Protein AF-A0A5C3NN38-F1 (afdb_monomer_lite)

Sequence (175 aa):
MFRWVDVERVPATNQYPVDIYRPKGAVPAGWFWLGHTADPSRGLIVKPSLPPKPTRNYAISTGHAATGFSDQPFPDQPQYAFFSSFFGAPFSSGVAPGSDFAALRPGLFLEGHYDLHTASSISSSVYITRPVSSLYPEDDCFDLKPVVRVSQTGTDSPPRPRWALRKNVVSFDSE

InterPro domains:
  IPR040971 Pleurotolysin B, C-terminal [PF18684] (3-173)

Organism: NCBI:txid1314778

Foldseek 3Di:
DKDKAAWDFAPPLVLALATWIDHPDDDPPQKAFFATASDNGTGMIDHFPDDDDPPDDGFKFAFAADPFFFLFTDGPDPPFAGAATDDHDRAHCVDPPRVRHITGDPPQWDFFDWDWDDDPDLQRIWTFTAHDDDPDLQRDFDRRRHIYRSDGGDPPHDPTHRITGRPVVDDDDDD

Radius of gyration: 15.39 Å; chains: 1; bounding box: 39×34×39 Å

pLDDT: mean 92.12, std 7.73, range [43.84, 98.62]

Secondary structure (DSSP, 8-state):
-EEEE-EEEPTT-TTSSS--EEESSPPPTT-EE---BS-SS-EEEE--SSPPBTTB--SEE-EEE-SSS--SEEESSTT-B-SS---SSPP-TTSTTGGGB-EE-TTSEEE-EEEEE--SSGGG-EEEEEPPP-SSTTS-EE---BEEESS-SSSSPPPPP-EEEEGGG--B---

Structure (mmCIF, N/CA/C/O backbone):
data_AF-A0A5C3NN38-F1
#
_entry.id   AF-A0A5C3NN38-F1
#
loop_
_atom_site.group_PDB
_atom_site.id
_atom_site.type_symbol
_atom_site.label_atom_id
_atom_site.label_alt_id
_atom_site.label_comp_id
_atom_site.label_asym_id
_atom_site.label_entity_id
_atom_site.label_seq_id
_atom_site.pdbx_PDB_ins_code
_atom_site.Cartn_x
_atom_site.Cartn_y
_atom_site.Cartn_z
_atom_site.occupancy
_atom_site.B_iso_or_equiv
_atom_site.auth_seq_id
_atom_site.auth_comp_id
_atom_site.auth_asym_id
_atom_site.auth_atom_id
_atom_site.pdbx_PDB_model_num
ATOM 1 N N . MET A 1 1 ? -12.927 -2.317 9.318 1.00 88.56 1 MET A N 1
ATOM 2 C CA . MET A 1 1 ? -13.270 -3.593 8.665 1.00 88.56 1 MET A CA 1
ATOM 3 C C . MET A 1 1 ? -12.262 -3.861 7.574 1.00 88.56 1 MET A C 1
ATOM 5 O O . MET A 1 1 ? -11.743 -2.908 6.992 1.00 88.56 1 MET A O 1
ATOM 9 N N . PHE A 1 2 ? -11.976 -5.132 7.337 1.00 87.94 2 PHE A N 1
ATOM 10 C CA . PHE A 1 2 ? -10.977 -5.597 6.387 1.00 87.94 2 PHE A CA 1
ATOM 11 C C . PHE A 1 2 ? -11.532 -6.765 5.592 1.00 87.94 2 PHE A C 1
ATOM 13 O O . PHE A 1 2 ? -12.306 -7.560 6.127 1.00 87.94 2 PHE A O 1
ATOM 20 N N . ARG A 1 3 ? -11.121 -6.852 4.328 1.00 93.31 3 ARG A N 1
ATOM 21 C CA . ARG A 1 3 ? -11.531 -7.913 3.413 1.00 93.31 3 ARG A CA 1
ATOM 22 C C . ARG A 1 3 ? -10.366 -8.298 2.512 1.00 93.31 3 ARG A C 1
ATOM 24 O O . ARG A 1 3 ? -9.706 -7.427 1.942 1.00 93.31 3 ARG A O 1
ATOM 31 N N . TRP A 1 4 ? -10.133 -9.601 2.398 1.00 95.06 4 TRP A N 1
ATOM 32 C CA . TRP A 1 4 ? -9.257 -10.156 1.373 1.00 95.06 4 TRP A CA 1
ATOM 33 C C . TRP A 1 4 ? -10.018 -10.234 0.057 1.00 95.06 4 TRP A C 1
ATOM 35 O O . TRP A 1 4 ? -11.172 -10.652 0.035 1.00 95.06 4 TRP A O 1
ATOM 45 N N . VAL A 1 5 ? -9.374 -9.818 -1.023 1.00 96.62 5 VAL A N 1
ATOM 46 C CA . VAL A 1 5 ? -9.948 -9.839 -2.369 1.00 96.62 5 VAL A CA 1
ATOM 47 C C . VAL A 1 5 ? -8.950 -10.424 -3.351 1.00 96.62 5 VAL A C 1
ATOM 49 O O . VAL A 1 5 ? -7.740 -10.367 -3.118 1.00 96.62 5 VAL A O 1
ATOM 52 N N . ASP A 1 6 ? -9.460 -10.949 -4.459 1.00 97.88 6 ASP A N 1
ATOM 53 C CA . ASP A 1 6 ? -8.627 -11.383 -5.574 1.00 97.88 6 ASP A CA 1
ATOM 54 C C . ASP A 1 6 ? -7.787 -10.223 -6.113 1.00 97.88 6 ASP A C 1
ATOM 56 O O . ASP A 1 6 ? -8.159 -9.046 -6.029 1.00 97.88 6 ASP A O 1
ATOM 60 N N . VAL A 1 7 ? -6.653 -10.571 -6.712 1.00 98.44 7 VAL A N 1
ATOM 61 C CA . VAL A 1 7 ? -5.734 -9.612 -7.318 1.00 98.44 7 VAL A CA 1
ATOM 62 C C . VAL A 1 7 ? -5.588 -9.829 -8.812 1.00 98.44 7 VAL A C 1
ATOM 64 O O . VAL A 1 7 ? -5.834 -10.907 -9.351 1.00 98.44 7 VAL A O 1
ATOM 67 N N . GLU A 1 8 ? -5.169 -8.773 -9.488 1.00 98.00 8 GLU A N 1
ATOM 68 C CA . GLU A 1 8 ? -4.723 -8.810 -10.870 1.00 98.00 8 GLU A CA 1
ATOM 69 C C . GLU A 1 8 ? -3.317 -8.227 -10.973 1.00 98.00 8 GLU A C 1
ATOM 71 O O . GLU A 1 8 ? -2.929 -7.334 -10.211 1.00 98.00 8 GLU A O 1
ATOM 76 N N . ARG A 1 9 ? -2.540 -8.747 -11.923 1.00 98.06 9 ARG A N 1
ATOM 77 C CA . ARG A 1 9 ? -1.211 -8.222 -12.224 1.00 98.06 9 ARG A CA 1
ATOM 78 C C . ARG A 1 9 ? -1.341 -6.826 -12.831 1.00 98.06 9 ARG A C 1
ATOM 80 O O . ARG A 1 9 ? -2.140 -6.607 -13.739 1.00 98.06 9 ARG A O 1
ATOM 87 N N . VAL A 1 10 ? -0.524 -5.894 -12.359 1.00 97.38 10 VAL A N 1
ATOM 88 C CA . VAL A 1 10 ? -0.434 -4.543 -12.913 1.00 97.38 10 VAL A CA 1
ATOM 89 C C . VAL A 1 10 ? 0.224 -4.617 -14.299 1.00 97.38 10 VAL A C 1
ATOM 91 O O . VAL A 1 10 ? 1.277 -5.242 -14.444 1.00 97.38 10 VAL A O 1
ATOM 94 N N . PRO A 1 11 ? -0.367 -4.015 -15.344 1.00 95.25 11 PRO A N 1
ATOM 95 C CA . PRO A 1 11 ? 0.231 -4.012 -16.675 1.00 95.25 11 PRO A CA 1
ATOM 96 C C . PRO A 1 11 ? 1.480 -3.121 -16.732 1.00 95.25 11 PRO A C 1
ATOM 98 O O . PRO A 1 11 ? 1.620 -2.177 -15.957 1.00 95.25 11 PRO A O 1
ATOM 101 N N . ALA A 1 12 ? 2.363 -3.384 -17.703 1.00 93.38 12 ALA A N 1
ATOM 102 C CA . ALA A 1 12 ? 3.576 -2.596 -17.961 1.00 93.38 12 ALA A CA 1
ATOM 103 C C . ALA A 1 12 ? 4.546 -2.492 -16.759 1.00 93.38 12 ALA A C 1
ATOM 105 O O . ALA A 1 12 ? 5.215 -1.475 -16.559 1.00 93.38 12 ALA A O 1
ATOM 106 N N . THR A 1 13 ? 4.637 -3.564 -15.965 1.00 95.19 13 THR A N 1
ATOM 107 C CA . THR A 1 13 ? 5.583 -3.700 -14.843 1.00 95.19 13 THR A CA 1
ATOM 108 C C . THR A 1 13 ? 6.555 -4.875 -15.025 1.00 95.19 13 THR A C 1
ATOM 110 O O . THR A 1 13 ? 7.164 -5.334 -14.064 1.00 95.19 13 THR A O 1
ATOM 113 N N . ASN A 1 14 ? 6.704 -5.395 -16.246 1.00 95.00 14 ASN A N 1
ATOM 114 C CA . ASN A 1 14 ? 7.534 -6.566 -16.568 1.00 95.00 14 ASN A CA 1
ATOM 115 C C . ASN A 1 14 ? 9.043 -6.326 -16.400 1.00 95.00 14 ASN A C 1
ATOM 117 O O . ASN A 1 14 ? 9.816 -7.275 -16.372 1.00 95.00 14 ASN A O 1
ATOM 121 N N . GLN A 1 15 ? 9.459 -5.066 -16.311 1.00 93.81 15 GLN A N 1
ATOM 122 C CA . GLN A 1 15 ? 10.837 -4.656 -16.067 1.00 93.81 15 GLN A CA 1
ATOM 123 C C . GLN A 1 15 ? 11.305 -4.916 -14.628 1.00 93.81 15 GLN A C 1
ATOM 125 O O . GLN A 1 15 ? 12.505 -4.880 -14.373 1.00 93.81 15 GLN A O 1
ATOM 130 N N . TYR A 1 16 ? 10.385 -5.126 -13.682 1.00 96.38 16 TYR A N 1
ATOM 131 C CA . TYR A 1 16 ? 10.717 -5.378 -12.280 1.00 96.38 16 TYR A CA 1
ATOM 132 C C . TYR A 1 16 ? 10.993 -6.875 -12.042 1.00 96.38 16 TYR A C 1
ATOM 134 O O . TYR A 1 16 ? 10.444 -7.720 -12.747 1.00 96.38 16 TYR A O 1
ATOM 142 N N . PRO A 1 17 ? 11.810 -7.236 -11.035 1.00 97.31 17 PRO A N 1
ATOM 143 C CA . PRO A 1 17 ? 12.220 -8.620 -10.781 1.00 97.31 17 PRO A CA 1
ATOM 144 C C . PRO A 1 17 ? 11.124 -9.468 -10.116 1.00 97.31 17 PRO A C 1
ATOM 146 O O . PRO A 1 17 ? 11.334 -10.649 -9.851 1.00 97.31 17 PRO A O 1
ATOM 149 N N . VAL A 1 18 ? 9.973 -8.864 -9.814 1.00 97.75 18 VAL A N 1
ATOM 150 C CA . VAL A 1 18 ? 8.800 -9.513 -9.228 1.00 97.75 18 VAL A CA 1
ATOM 151 C C . VAL A 1 18 ? 7.546 -9.022 -9.936 1.00 97.75 18 VAL A C 1
ATOM 153 O O . VAL A 1 18 ? 7.484 -7.877 -10.394 1.00 97.75 18 VAL A O 1
ATOM 156 N N . ASP A 1 19 ? 6.529 -9.874 -9.986 1.00 98.19 19 ASP A N 1
ATOM 157 C CA . ASP A 1 19 ? 5.209 -9.457 -10.436 1.00 98.19 19 ASP A CA 1
ATOM 158 C C . ASP A 1 19 ? 4.561 -8.540 -9.394 1.00 98.19 19 ASP A C 1
ATOM 160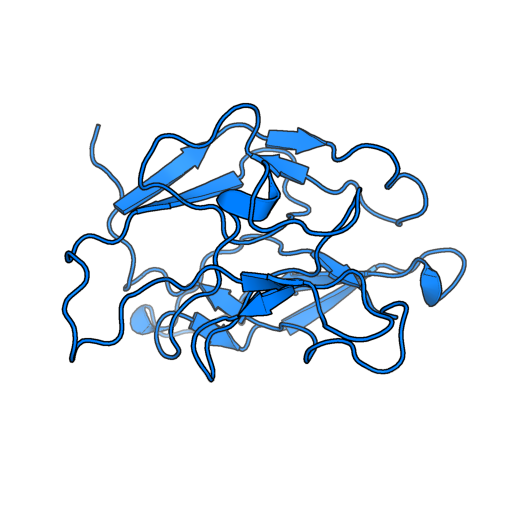 O O . ASP A 1 19 ? 4.663 -8.763 -8.187 1.00 98.19 19 ASP A O 1
ATOM 164 N N . ILE A 1 20 ? 3.897 -7.494 -9.881 1.00 98.38 20 ILE A N 1
ATOM 165 C CA . ILE A 1 20 ? 3.245 -6.480 -9.056 1.00 98.38 20 ILE A CA 1
ATOM 166 C C . ILE A 1 20 ? 1.743 -6.633 -9.229 1.00 98.38 20 ILE A C 1
ATOM 168 O O . ILE A 1 20 ? 1.251 -6.711 -10.355 1.00 98.38 20 ILE A O 1
ATOM 172 N N . TYR A 1 21 ? 1.023 -6.650 -8.117 1.00 98.56 21 TYR A N 1
ATOM 173 C CA . TYR A 1 21 ? -0.402 -6.922 -8.054 1.00 98.56 21 TYR A CA 1
ATOM 174 C C . TYR A 1 21 ? -1.164 -5.775 -7.393 1.00 98.56 21 TYR A C 1
ATOM 176 O O . TYR A 1 21 ? -0.629 -5.034 -6.560 1.00 98.56 21 TYR A O 1
ATOM 184 N N . ARG A 1 22 ? -2.439 -5.653 -7.758 1.00 97.75 22 ARG A N 1
ATOM 185 C CA . ARG A 1 22 ? -3.433 -4.772 -7.131 1.00 97.75 22 ARG A CA 1
ATOM 186 C C . ARG A 1 22 ? -4.768 -5.516 -6.990 1.00 97.75 22 ARG A C 1
ATOM 188 O O . ARG A 1 22 ? -4.953 -6.517 -7.686 1.00 97.75 22 ARG A O 1
ATOM 195 N N . PRO A 1 23 ? -5.704 -5.054 -6.141 1.00 97.50 23 PRO A N 1
ATOM 196 C CA . PRO A 1 23 ? -7.059 -5.603 -6.100 1.00 97.50 23 PRO A CA 1
ATOM 197 C C . PRO A 1 23 ? -7.700 -5.669 -7.488 1.00 97.50 23 PRO A C 1
ATOM 199 O O . PRO A 1 23 ? -7.598 -4.723 -8.270 1.00 97.50 23 PRO A O 1
ATOM 202 N N . LYS A 1 24 ? -8.350 -6.792 -7.789 1.00 96.56 24 LYS A N 1
ATOM 203 C CA . LYS A 1 24 ? -9.014 -7.024 -9.069 1.00 96.56 24 LYS A CA 1
ATOM 204 C C . LYS A 1 24 ? -10.384 -6.353 -9.103 1.00 96.56 24 LYS A C 1
ATOM 206 O O . LYS A 1 24 ? -11.202 -6.547 -8.207 1.00 96.56 24 LYS A O 1
ATOM 211 N N . GLY A 1 25 ? -10.666 -5.649 -10.197 1.00 93.12 25 GLY A N 1
ATOM 212 C CA . GLY A 1 25 ? -11.958 -4.999 -10.414 1.00 93.12 25 GLY A CA 1
ATOM 213 C C . GLY A 1 25 ? -12.157 -3.735 -9.573 1.00 93.12 25 GLY A C 1
ATOM 214 O O . GLY A 1 25 ? -11.205 -3.126 -9.092 1.00 93.12 25 GLY A O 1
ATOM 215 N N . ALA A 1 26 ? -13.413 -3.303 -9.448 1.00 92.75 26 ALA A N 1
ATOM 216 C CA . ALA A 1 26 ? -13.758 -2.083 -8.725 1.00 92.75 26 ALA A CA 1
ATOM 217 C C . ALA A 1 26 ? -13.720 -2.300 -7.206 1.00 92.75 26 ALA A C 1
ATOM 219 O O . ALA A 1 26 ? -14.326 -3.241 -6.687 1.00 92.75 26 ALA A O 1
ATOM 220 N N . VAL A 1 27 ? -13.060 -1.390 -6.489 1.00 95.25 27 VAL A N 1
ATOM 221 C CA . VAL A 1 27 ? -13.120 -1.350 -5.027 1.00 95.25 27 VAL A CA 1
ATOM 222 C C . VAL A 1 27 ? -14.522 -0.871 -4.616 1.00 95.25 27 VAL A C 1
ATOM 224 O O . VAL A 1 27 ? -14.996 0.137 -5.143 1.00 95.25 27 VAL A O 1
ATOM 227 N N . PRO A 1 28 ? -15.236 -1.576 -3.717 1.00 94.94 28 PRO A N 1
ATOM 228 C CA . PRO A 1 28 ? -16.584 -1.173 -3.329 1.00 94.94 28 PRO A CA 1
ATOM 229 C C . PRO A 1 28 ? -16.605 0.208 -2.664 1.00 94.94 28 PRO A C 1
ATOM 231 O O . PRO A 1 28 ? -15.689 0.569 -1.930 1.00 94.94 28 PRO A O 1
ATOM 234 N N . ALA A 1 29 ? -17.692 0.960 -2.844 1.00 92.81 29 ALA A N 1
ATOM 235 C CA . ALA A 1 29 ? -17.811 2.309 -2.292 1.00 92.81 29 ALA A CA 1
ATOM 236 C C . ALA A 1 29 ? -17.553 2.355 -0.769 1.00 92.81 29 ALA A C 1
ATOM 238 O O . ALA A 1 29 ? -18.129 1.590 0.014 1.00 92.81 29 ALA A O 1
ATOM 239 N N . GLY A 1 30 ? -16.681 3.277 -0.351 1.00 92.25 30 GLY A N 1
ATOM 240 C CA . GLY A 1 30 ? -16.255 3.441 1.043 1.00 92.25 30 GLY A CA 1
ATOM 241 C C . GLY A 1 30 ? -15.194 2.440 1.514 1.00 92.25 30 GLY A C 1
ATOM 242 O O . GLY A 1 30 ? -14.837 2.465 2.694 1.00 92.25 30 GLY A O 1
ATOM 243 N N . TRP A 1 31 ? -14.707 1.571 0.626 1.00 95.81 31 TRP A N 1
ATOM 244 C CA . TRP A 1 31 ? -13.514 0.758 0.833 1.00 95.81 31 TRP A CA 1
ATOM 245 C C . TRP A 1 31 ? -12.322 1.359 0.094 1.00 95.81 31 TRP A C 1
ATOM 247 O O . TRP A 1 31 ? -12.479 2.096 -0.871 1.00 95.81 31 TRP A O 1
ATOM 257 N N . PHE A 1 32 ? -11.126 1.020 0.558 1.00 96.38 32 PHE A N 1
ATOM 258 C CA . PHE A 1 32 ? -9.867 1.531 0.035 1.00 96.38 32 PHE A CA 1
ATOM 259 C C . PHE A 1 32 ? -8.819 0.428 0.015 1.00 96.38 32 PHE A C 1
ATOM 261 O O . PHE A 1 32 ? -8.901 -0.518 0.798 1.00 96.38 32 PHE A O 1
ATOM 268 N N . TRP A 1 33 ? -7.800 0.559 -0.823 1.00 96.44 33 TRP A N 1
ATOM 269 C CA . TRP A 1 33 ? -6.672 -0.371 -0.866 1.00 96.44 33 TRP A CA 1
ATOM 270 C C . TRP A 1 33 ? -5.372 0.335 -0.475 1.00 96.44 33 TRP A C 1
ATOM 272 O O . TRP A 1 33 ? -5.225 1.543 -0.651 1.00 96.44 33 TRP A O 1
ATOM 282 N N . LEU A 1 34 ? -4.445 -0.417 0.121 1.00 95.44 34 LEU A N 1
ATOM 283 C CA . LEU A 1 34 ? -3.316 0.159 0.869 1.00 95.44 34 LEU A CA 1
ATOM 284 C C . LEU A 1 34 ? -1.989 0.190 0.108 1.00 95.44 34 LEU A C 1
ATOM 286 O O . LEU A 1 34 ? -1.053 0.881 0.513 1.00 95.44 34 LEU A O 1
ATOM 290 N N . GLY A 1 35 ? -1.865 -0.610 -0.947 1.00 96.62 35 GLY A N 1
ATOM 291 C CA . GLY A 1 35 ? -0.574 -0.842 -1.578 1.00 96.62 35 GLY A CA 1
ATOM 292 C C . GLY A 1 35 ? -0.646 -1.783 -2.763 1.00 96.62 35 GLY A C 1
ATOM 293 O O . GLY A 1 35 ? -1.434 -2.727 -2.768 1.00 96.62 35 GLY A O 1
ATOM 294 N N . HIS A 1 36 ? 0.238 -1.559 -3.729 1.00 98.12 36 HIS A N 1
ATOM 295 C CA . HIS A 1 36 ? 0.669 -2.602 -4.646 1.00 98.12 36 HIS A CA 1
ATOM 296 C C . HIS A 1 36 ? 1.423 -3.674 -3.860 1.00 98.12 36 HIS A C 1
ATOM 298 O O . HIS A 1 36 ? 2.244 -3.353 -2.996 1.00 98.12 36 HIS A O 1
ATOM 304 N N . THR A 1 37 ? 1.160 -4.937 -4.175 1.00 98.44 37 THR A N 1
ATOM 305 C CA . THR A 1 37 ? 1.708 -6.092 -3.456 1.00 98.44 37 THR A CA 1
ATOM 306 C C . THR A 1 37 ? 2.433 -7.048 -4.398 1.00 98.44 37 THR A C 1
ATOM 308 O O . THR A 1 37 ? 2.141 -7.090 -5.590 1.00 98.44 37 THR A O 1
ATOM 311 N N . ALA A 1 38 ? 3.389 -7.805 -3.865 1.00 98.44 38 ALA A N 1
ATOM 312 C CA . ALA A 1 38 ? 3.987 -8.961 -4.532 1.00 98.44 38 ALA A CA 1
ATOM 313 C C . ALA A 1 38 ? 3.256 -10.280 -4.197 1.00 98.44 38 ALA A C 1
ATOM 315 O O . ALA A 1 38 ? 3.732 -11.353 -4.562 1.00 98.44 38 ALA A O 1
ATOM 316 N N . ASP A 1 39 ? 2.140 -10.236 -3.460 1.00 97.88 39 ASP A N 1
ATOM 317 C CA . ASP A 1 39 ? 1.309 -11.409 -3.185 1.00 97.88 39 ASP A CA 1
ATOM 318 C C . ASP A 1 39 ? 0.364 -11.696 -4.372 1.00 97.88 39 ASP A C 1
ATOM 320 O O . ASP A 1 39 ? -0.543 -10.901 -4.628 1.00 97.88 39 ASP A O 1
ATOM 324 N N . PRO A 1 40 ? 0.535 -12.822 -5.096 1.00 97.56 40 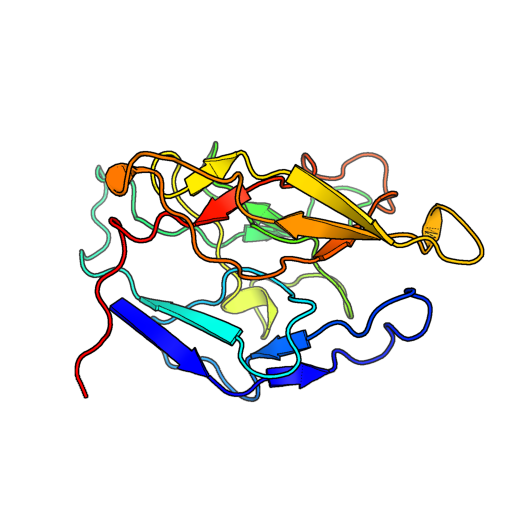PRO A N 1
ATOM 325 C CA . PRO A 1 40 ? -0.335 -13.180 -6.214 1.00 97.56 40 PRO A CA 1
ATOM 326 C C . PRO A 1 40 ? -1.686 -13.753 -5.764 1.00 97.56 40 PRO A C 1
ATOM 328 O O . PRO A 1 40 ? -2.559 -13.970 -6.600 1.00 97.56 40 PRO A O 1
ATOM 331 N N . SER A 1 41 ? -1.849 -14.072 -4.475 1.00 97.31 41 SER A N 1
ATOM 332 C CA . SER A 1 41 ? -3.021 -14.792 -3.975 1.00 97.31 41 SER A CA 1
ATOM 333 C C . SER A 1 41 ? -4.163 -13.868 -3.572 1.00 97.31 41 SER A C 1
ATOM 335 O O . SER A 1 41 ? -5.323 -14.214 -3.782 1.00 97.31 41 SER A O 1
ATOM 337 N N . ARG A 1 42 ? -3.858 -12.710 -2.975 1.00 95.81 42 ARG A N 1
ATOM 338 C CA . ARG A 1 42 ? -4.867 -11.798 -2.425 1.00 95.81 42 ARG A CA 1
ATOM 339 C C . ARG A 1 42 ? -4.320 -10.409 -2.141 1.00 95.81 42 ARG A C 1
ATOM 341 O O . ARG A 1 42 ? -3.151 -10.226 -1.818 1.00 95.81 42 ARG A O 1
ATOM 348 N N . GLY A 1 43 ? -5.222 -9.440 -2.183 1.00 94.50 43 GLY A N 1
ATOM 349 C CA . GLY A 1 43 ? -5.008 -8.059 -1.784 1.00 94.50 43 GLY A CA 1
ATOM 350 C C . GLY A 1 43 ? -5.886 -7.725 -0.587 1.00 94.50 43 GLY A C 1
ATOM 351 O O . GLY A 1 43 ? -6.919 -8.357 -0.362 1.00 94.50 43 GLY A O 1
ATOM 352 N N . LEU A 1 44 ? -5.473 -6.728 0.189 1.00 94.44 44 LEU A N 1
ATOM 353 C CA . LEU A 1 44 ? -6.231 -6.254 1.340 1.00 94.44 44 LEU A CA 1
ATOM 354 C C . LEU A 1 44 ? -6.935 -4.943 0.999 1.00 94.44 44 LEU A C 1
ATOM 356 O O . LEU A 1 44 ? -6.280 -3.968 0.620 1.00 94.44 44 LEU A O 1
ATOM 360 N N . ILE A 1 45 ? -8.251 -4.913 1.199 1.00 96.25 45 ILE A N 1
ATOM 361 C CA . ILE A 1 45 ? -9.029 -3.674 1.212 1.00 96.25 45 ILE A CA 1
ATOM 362 C C . ILE A 1 45 ? -9.572 -3.390 2.608 1.00 96.25 45 ILE A C 1
ATOM 364 O O . ILE A 1 45 ? -9.810 -4.295 3.416 1.00 96.25 45 ILE A O 1
ATOM 368 N N . VAL A 1 46 ? -9.764 -2.108 2.893 1.00 95.00 46 VAL A N 1
ATOM 369 C CA . VAL A 1 46 ? -10.077 -1.590 4.219 1.00 95.00 46 VAL A CA 1
ATOM 370 C C . VAL A 1 46 ? -11.252 -0.631 4.173 1.00 95.00 46 VAL A C 1
ATOM 372 O O . VAL A 1 46 ? -11.401 0.142 3.233 1.00 95.00 46 VAL A O 1
ATOM 375 N N . LYS A 1 47 ? -12.058 -0.637 5.231 1.00 95.19 47 LYS A N 1
ATOM 376 C CA . LYS A 1 47 ? -13.124 0.339 5.456 1.00 95.19 47 LYS A CA 1
ATOM 377 C C . LYS A 1 47 ? -13.038 0.877 6.883 1.00 95.19 47 LYS A C 1
ATOM 379 O O . LYS A 1 47 ? -13.118 0.080 7.832 1.00 95.19 47 LYS A O 1
ATOM 384 N N . PRO A 1 48 ? -12.880 2.198 7.080 1.00 93.00 48 PRO A N 1
ATOM 385 C CA . PRO A 1 48 ? -12.888 2.795 8.410 1.00 93.00 48 PRO A CA 1
ATOM 386 C C . PRO A 1 48 ? -14.227 2.549 9.103 1.00 93.00 48 PRO A C 1
ATOM 388 O O . PRO A 1 48 ? -15.289 2.748 8.519 1.00 93.00 48 PRO A O 1
ATOM 391 N N . SER A 1 49 ? -14.181 2.109 10.358 1.00 91.00 49 SER A N 1
ATOM 392 C CA . SER A 1 49 ? -15.381 1.819 11.156 1.00 91.00 49 SER A CA 1
ATOM 393 C C . SER A 1 49 ? -16.036 3.077 11.725 1.00 91.00 49 SER A C 1
ATOM 395 O O . SER A 1 49 ? -17.244 3.120 11.936 1.00 91.00 49 SER A O 1
ATOM 397 N N . LEU A 1 50 ? -15.240 4.110 11.990 1.00 89.12 50 LEU A N 1
ATOM 398 C CA . LEU A 1 50 ? -15.718 5.386 12.503 1.00 89.12 50 LEU A CA 1
ATOM 399 C C . LEU A 1 50 ? -15.975 6.338 11.336 1.00 89.12 50 LEU A C 1
ATOM 401 O O . LEU A 1 50 ? -15.133 6.383 10.453 1.00 89.12 50 LEU A O 1
ATOM 405 N N . PRO A 1 51 ? -17.052 7.142 11.332 1.00 88.25 51 PRO A N 1
ATOM 406 C CA . PRO A 1 51 ? -17.278 8.144 10.288 1.00 88.25 51 PRO A CA 1
ATOM 407 C C . PRO A 1 51 ? -16.251 9.293 10.353 1.00 88.25 51 PRO A C 1
ATOM 409 O O . PRO A 1 51 ? -15.667 9.535 11.414 1.00 88.25 51 PRO A O 1
ATOM 412 N N . PRO A 1 52 ? -16.022 10.052 9.274 1.00 86.75 52 PRO A N 1
ATOM 413 C CA . PRO A 1 52 ? -15.218 11.270 9.355 1.00 86.75 52 PRO A CA 1
ATOM 414 C C . PRO A 1 52 ? -15.888 12.303 10.281 1.00 86.75 52 PRO A C 1
ATOM 416 O O . PRO A 1 52 ? -17.112 12.419 10.321 1.00 86.75 52 PRO A O 1
ATOM 419 N N . LYS A 1 53 ? -15.090 13.033 11.072 1.00 90.06 53 LYS A N 1
ATOM 420 C CA . LYS A 1 53 ? -15.541 14.175 11.890 1.00 90.06 53 LYS A CA 1
ATOM 421 C C . LYS A 1 53 ? -14.496 15.297 11.799 1.00 90.06 53 LYS A C 1
ATOM 423 O O . LYS A 1 53 ? -13.316 14.957 11.796 1.00 90.06 53 LYS A O 1
ATOM 428 N N . PRO A 1 54 ? -14.881 16.590 11.806 1.00 81.38 54 PRO A N 1
ATOM 429 C CA . PRO A 1 54 ? -13.962 17.708 11.540 1.00 81.38 54 PRO A CA 1
ATOM 430 C C . PRO A 1 54 ? -12.709 17.775 12.426 1.00 81.38 54 PRO A C 1
ATOM 432 O O . PRO A 1 54 ? -11.671 18.245 11.985 1.00 81.38 54 PRO A O 1
ATOM 435 N N . THR A 1 55 ? -12.786 17.294 13.667 1.00 86.50 55 THR A N 1
ATOM 436 C CA . THR A 1 55 ? -11.684 17.345 14.645 1.00 86.50 55 THR A CA 1
ATOM 437 C C . THR A 1 55 ? -11.039 15.986 14.905 1.00 86.50 55 THR A C 1
ATOM 439 O O . THR A 1 55 ? -10.189 15.853 15.784 1.00 86.50 55 THR A O 1
ATOM 442 N N . ARG A 1 56 ? -11.463 14.942 14.185 1.00 87.56 56 ARG A N 1
ATOM 443 C CA . ARG A 1 56 ? -10.976 13.580 14.392 1.00 87.56 56 ARG A CA 1
ATOM 444 C C . ARG A 1 56 ? -10.078 13.181 13.240 1.00 87.56 56 ARG A C 1
ATOM 446 O O . ARG A 1 56 ? -10.551 13.060 12.115 1.00 87.56 56 ARG A O 1
ATOM 453 N N . ASN A 1 57 ? -8.836 12.835 13.566 1.00 90.75 57 ASN A N 1
ATOM 454 C CA . ASN A 1 57 ? -7.930 12.185 12.626 1.00 90.75 57 ASN A CA 1
ATOM 455 C C . ASN A 1 57 ? -8.563 10.876 12.145 1.00 90.75 57 ASN A C 1
ATOM 457 O O . ASN A 1 57 ? -8.650 9.901 12.903 1.00 90.75 57 ASN A O 1
ATOM 461 N N . TYR A 1 58 ? -9.061 10.893 10.912 1.00 93.25 58 TYR A N 1
ATOM 462 C CA . TYR A 1 58 ? -9.694 9.754 10.264 1.00 93.25 58 TYR A CA 1
ATOM 463 C C . TYR A 1 58 ? -8.672 8.625 10.064 1.00 93.25 58 TYR A C 1
ATOM 465 O O . TYR A 1 58 ? -7.472 8.852 10.109 1.00 93.25 58 TYR A O 1
ATOM 473 N N . ALA A 1 59 ? -9.103 7.373 9.916 1.00 94.62 59 ALA A N 1
ATOM 474 C CA . ALA A 1 59 ? -8.133 6.274 9.794 1.00 94.62 59 ALA A CA 1
ATOM 475 C C . ALA A 1 59 ? -7.351 6.325 8.468 1.00 94.62 59 ALA A C 1
ATOM 477 O O . ALA A 1 59 ? -6.232 5.820 8.389 1.00 94.62 59 ALA A O 1
ATOM 478 N N . ILE A 1 60 ? -7.963 6.931 7.450 1.00 94.56 60 ILE A N 1
ATOM 479 C CA . ILE A 1 60 ? -7.507 6.948 6.065 1.00 94.56 60 ILE A CA 1
ATOM 480 C C . ILE A 1 60 ? -7.349 8.389 5.591 1.00 94.56 60 ILE A C 1
ATOM 482 O O . ILE A 1 60 ? -8.095 9.273 6.004 1.00 94.56 60 ILE A O 1
ATOM 486 N N . SER A 1 61 ? -6.405 8.596 4.688 1.00 93.88 61 SER A N 1
ATOM 487 C CA . SER A 1 61 ? -6.334 9.749 3.803 1.00 93.88 61 SER A CA 1
ATOM 488 C C . SER A 1 61 ? -6.205 9.242 2.374 1.00 93.88 61 SER A C 1
ATOM 490 O O . SER A 1 61 ? -5.464 8.292 2.126 1.00 93.88 61 SER A O 1
ATOM 492 N N . THR A 1 62 ? -6.883 9.881 1.430 1.00 92.12 62 THR A N 1
ATOM 493 C CA . THR A 1 62 ? -6.509 9.796 0.014 1.00 92.12 62 THR A CA 1
ATOM 494 C C . THR A 1 62 ? -5.178 10.519 -0.209 1.00 92.12 62 THR A C 1
ATOM 496 O O . THR A 1 62 ? -4.572 11.053 0.736 1.00 92.12 62 THR A O 1
ATOM 499 N N . GLY A 1 63 ? -4.696 10.508 -1.447 1.00 92.56 63 GLY A N 1
ATOM 500 C CA . GLY A 1 63 ? -3.579 11.351 -1.843 1.00 92.56 63 GLY A CA 1
ATOM 501 C C . GLY A 1 63 ? -3.842 12.137 -3.112 1.00 92.56 63 GLY A C 1
ATOM 502 O O . GLY A 1 63 ? -4.795 11.877 -3.845 1.00 92.56 63 GLY A O 1
ATOM 503 N N . HIS A 1 64 ? -2.929 13.054 -3.388 1.00 92.56 64 HIS A N 1
ATOM 504 C CA . HIS A 1 64 ? -2.857 13.846 -4.606 1.00 92.56 64 HIS A CA 1
ATOM 505 C C . HIS A 1 64 ? -1.556 13.543 -5.354 1.00 92.56 64 HIS A C 1
ATOM 507 O O . HIS A 1 64 ? -0.574 13.070 -4.775 1.00 92.56 64 HIS A O 1
ATOM 513 N N . ALA A 1 65 ? -1.553 13.797 -6.663 1.00 87.44 65 ALA A N 1
ATOM 514 C CA . ALA A 1 65 ? -0.330 13.742 -7.453 1.00 87.44 65 ALA A CA 1
ATOM 515 C C . ALA A 1 65 ? 0.637 14.843 -6.995 1.00 87.44 65 ALA A C 1
ATOM 517 O O . ALA A 1 65 ? 0.206 15.938 -6.627 1.00 87.44 65 ALA A O 1
ATOM 518 N N . ALA A 1 66 ? 1.938 14.559 -7.031 1.00 79.81 66 ALA A N 1
ATOM 519 C CA . ALA A 1 66 ? 2.955 15.558 -6.740 1.00 79.81 66 ALA A CA 1
ATOM 520 C C . ALA A 1 66 ? 2.843 16.752 -7.705 1.00 79.81 66 ALA A C 1
ATOM 522 O O . ALA A 1 66 ? 2.582 16.581 -8.894 1.00 79.81 66 ALA A O 1
ATOM 523 N N . THR A 1 67 ? 3.090 17.968 -7.215 1.00 74.75 67 THR A N 1
ATOM 524 C CA . THR A 1 67 ? 3.115 19.185 -8.051 1.00 74.75 67 THR A CA 1
ATOM 525 C C . THR A 1 67 ? 4.397 19.322 -8.888 1.00 74.75 67 THR A C 1
ATOM 527 O O . THR A 1 67 ? 4.504 20.255 -9.679 1.00 74.75 67 THR A O 1
ATOM 530 N N . GLY A 1 68 ? 5.376 18.430 -8.692 1.00 74.06 68 GLY A N 1
ATOM 531 C CA . GLY A 1 68 ? 6.677 18.408 -9.370 1.00 74.06 68 GLY A CA 1
ATOM 532 C C . GLY A 1 68 ? 6.870 17.182 -10.267 1.00 74.06 68 GLY A C 1
ATOM 533 O O . GLY A 1 68 ? 5.913 16.544 -10.701 1.00 74.06 68 GLY A O 1
ATOM 534 N N . PHE A 1 69 ? 8.126 16.823 -10.534 1.00 76.00 69 PHE A N 1
ATOM 535 C CA . PHE A 1 69 ? 8.462 15.668 -11.373 1.00 76.00 69 PHE A CA 1
ATOM 536 C C . PHE A 1 69 ? 8.381 14.365 -10.572 1.00 76.00 69 PHE A C 1
ATOM 538 O O . PHE A 1 69 ? 9.410 13.748 -10.333 1.00 76.00 69 PHE A O 1
ATOM 545 N N . SER A 1 70 ? 7.203 13.945 -10.110 1.00 81.44 70 SER A N 1
ATOM 546 C CA . SER A 1 70 ? 7.032 12.628 -9.482 1.00 81.44 70 SER A CA 1
ATOM 547 C C . SER A 1 70 ? 5.693 12.002 -9.849 1.00 81.44 70 SER A C 1
ATOM 549 O O . SER A 1 70 ? 4.649 12.642 -9.777 1.00 81.44 70 SER A O 1
ATOM 551 N N . ASP A 1 71 ? 5.727 10.707 -10.157 1.00 83.50 71 ASP A N 1
ATOM 552 C CA . ASP A 1 71 ? 4.527 9.909 -10.437 1.00 83.50 71 ASP A CA 1
ATOM 553 C C . ASP A 1 71 ? 3.957 9.261 -9.162 1.00 83.50 71 ASP A C 1
ATOM 555 O O . ASP A 1 71 ? 3.112 8.364 -9.228 1.00 83.50 71 ASP A O 1
ATOM 559 N N . GLN A 1 72 ? 4.483 9.633 -7.990 1.00 92.12 72 GLN A N 1
ATOM 560 C CA . GLN A 1 72 ? 4.089 9.079 -6.699 1.00 92.12 72 GLN A CA 1
ATOM 561 C C . GLN A 1 72 ? 3.075 9.992 -5.991 1.00 92.12 72 GLN A C 1
ATOM 563 O O . GLN A 1 72 ? 3.205 11.216 -6.046 1.00 92.12 72 GLN A O 1
ATOM 568 N N . PRO A 1 73 ? 2.082 9.415 -5.296 1.00 93.19 73 PRO A N 1
ATOM 569 C CA . PRO A 1 73 ? 1.113 10.194 -4.542 1.00 93.19 73 PRO A CA 1
ATOM 570 C C . PRO A 1 73 ? 1.687 10.729 -3.230 1.00 93.19 73 PRO A C 1
ATOM 572 O O . PRO A 1 73 ? 2.445 10.044 -2.537 1.00 93.19 73 PRO A O 1
ATOM 575 N N . PHE A 1 74 ? 1.224 11.913 -2.840 1.00 93.94 74 PHE A N 1
ATOM 576 C CA . PHE A 1 74 ? 1.384 12.466 -1.501 1.00 93.94 74 PHE A CA 1
ATOM 577 C C . PHE A 1 74 ? 0.074 12.324 -0.722 1.00 93.94 74 PHE A C 1
ATOM 579 O O . PHE A 1 74 ? -0.986 12.606 -1.276 1.00 93.94 74 PHE A O 1
ATOM 586 N N . PRO A 1 75 ? 0.105 11.889 0.547 1.00 94.69 75 PRO A N 1
ATOM 587 C CA . PRO A 1 75 ? -1.084 11.878 1.390 1.00 94.69 75 PRO A CA 1
ATOM 588 C C . PRO A 1 75 ? -1.634 13.296 1.576 1.00 94.69 75 PRO A C 1
ATOM 590 O O . PRO A 1 75 ? -0.869 14.225 1.833 1.00 94.69 75 PRO A O 1
ATOM 593 N N . ASP A 1 76 ? -2.956 13.458 1.496 1.00 93.88 76 ASP A N 1
ATOM 594 C CA . ASP A 1 76 ? -3.603 14.760 1.731 1.00 93.88 76 ASP A CA 1
ATOM 595 C C . ASP A 1 76 ? -3.467 15.205 3.195 1.00 93.88 76 ASP A C 1
ATOM 597 O O . ASP A 1 76 ? -3.326 16.389 3.497 1.00 93.88 76 ASP A O 1
ATOM 601 N N . GLN A 1 77 ? -3.502 14.243 4.120 1.00 93.38 77 GLN A N 1
ATOM 602 C CA . GLN A 1 77 ? -3.287 14.480 5.541 1.00 93.38 77 GLN A CA 1
ATOM 603 C C . GLN A 1 77 ? -1.796 14.385 5.901 1.00 93.38 77 GLN A C 1
ATOM 605 O O . GLN A 1 77 ? -1.158 13.364 5.616 1.00 93.38 77 GLN A O 1
ATOM 610 N N . PRO A 1 78 ? -1.234 15.389 6.602 1.00 92.06 78 PRO A N 1
ATOM 611 C CA . PRO A 1 78 ? 0.151 15.354 7.053 1.00 92.06 78 PRO A CA 1
ATOM 612 C C . PRO A 1 78 ? 0.460 14.107 7.885 1.00 92.06 78 PRO A C 1
ATOM 614 O O . PRO A 1 78 ? -0.339 13.700 8.725 1.00 92.06 78 PRO A O 1
ATOM 617 N N . GLN A 1 79 ? 1.655 13.544 7.691 1.00 93.31 79 GLN A N 1
ATOM 618 C CA . GLN A 1 79 ? 2.184 12.363 8.397 1.00 93.31 79 GLN A CA 1
ATOM 619 C C . GLN A 1 79 ? 1.499 11.025 8.083 1.00 93.31 79 GLN A C 1
ATOM 621 O O . GLN A 1 79 ? 1.975 9.993 8.552 1.00 93.31 79 GLN A O 1
ATOM 626 N N . TYR A 1 80 ? 0.420 10.998 7.297 1.00 96.75 80 TYR A N 1
ATOM 627 C CA . TYR A 1 80 ? -0.155 9.730 6.847 1.00 96.75 80 TYR A CA 1
ATOM 628 C C . TYR A 1 80 ? 0.835 9.042 5.909 1.00 96.75 80 TYR A C 1
ATOM 630 O O . TYR A 1 80 ? 1.724 9.684 5.351 1.00 96.75 80 TYR A O 1
ATOM 638 N N . ALA A 1 81 ? 0.716 7.727 5.755 1.00 96.56 81 ALA A N 1
ATOM 639 C CA . ALA A 1 81 ? 1.651 6.973 4.932 1.00 96.56 81 ALA A CA 1
ATOM 640 C C . ALA A 1 81 ? 0.959 5.928 4.060 1.00 96.56 81 ALA A C 1
ATOM 642 O O . ALA A 1 81 ? 0.113 5.163 4.528 1.00 96.56 81 ALA A O 1
ATOM 643 N N . PHE A 1 82 ? 1.362 5.880 2.792 1.00 96.75 82 PHE A N 1
ATOM 644 C CA . PHE A 1 82 ? 1.118 4.739 1.912 1.00 96.75 82 PHE A CA 1
ATOM 645 C C . PHE A 1 82 ? 2.041 3.580 2.286 1.00 96.75 82 PHE A C 1
ATOM 647 O O . PHE A 1 82 ? 3.074 3.794 2.914 1.00 96.75 82 PHE A O 1
ATOM 654 N N . PHE A 1 83 ? 1.698 2.354 1.892 1.00 97.50 83 PHE A N 1
ATOM 655 C CA . PHE A 1 83 ? 2.511 1.172 2.211 1.00 97.50 83 PHE A CA 1
ATOM 656 C C . PHE A 1 83 ? 3.435 0.755 1.075 1.00 97.50 83 PHE A C 1
ATOM 658 O O . PHE A 1 83 ? 4.429 0.072 1.305 1.00 97.50 83 PHE A O 1
ATOM 665 N N . SER A 1 84 ? 3.113 1.161 -0.149 1.00 97.38 84 SER A N 1
ATOM 666 C CA . SER A 1 84 ? 3.846 0.805 -1.355 1.00 97.38 84 SER A CA 1
ATOM 667 C C . SER A 1 84 ? 4.186 2.060 -2.151 1.00 97.38 84 SER A C 1
ATOM 669 O O . SER A 1 84 ? 3.534 3.096 -2.019 1.00 97.38 84 SER A O 1
ATOM 671 N N . SER A 1 85 ? 5.154 1.947 -3.057 1.00 95.62 85 SER A N 1
ATOM 672 C CA . SER A 1 85 ? 5.205 2.875 -4.190 1.00 95.62 85 SER A CA 1
ATOM 673 C C . SER A 1 85 ? 3.990 2.658 -5.105 1.00 95.62 85 SER A C 1
ATOM 675 O O . SER A 1 85 ? 3.372 1.586 -5.105 1.00 95.62 85 SER A O 1
ATOM 677 N N . PHE A 1 86 ? 3.642 3.663 -5.903 1.00 94.81 86 PHE A N 1
ATOM 678 C CA . PHE A 1 86 ? 2.635 3.529 -6.952 1.00 94.81 86 PHE A CA 1
ATOM 679 C C . PHE A 1 86 ? 3.285 3.031 -8.255 1.00 94.81 86 PHE A C 1
ATOM 681 O O . PHE A 1 86 ? 4.359 3.500 -8.652 1.00 94.81 86 PHE A O 1
ATOM 688 N N . PHE A 1 87 ? 2.663 2.044 -8.901 1.00 94.44 87 PHE A N 1
ATOM 689 C CA . PHE A 1 87 ? 3.148 1.373 -10.109 1.00 94.44 87 PHE A CA 1
ATOM 690 C C . PHE A 1 87 ? 2.088 1.391 -11.213 1.00 94.44 87 PHE A C 1
ATOM 692 O O . PHE A 1 87 ? 0.895 1.483 -10.939 1.00 94.44 87 PHE A O 1
ATOM 699 N N . GLY A 1 88 ? 2.544 1.262 -12.461 1.00 90.94 88 GLY A N 1
ATOM 700 C CA . GLY A 1 88 ? 1.699 1.355 -13.648 1.00 90.94 88 GLY A CA 1
ATOM 701 C C . GLY A 1 88 ? 1.598 2.789 -14.164 1.00 90.94 88 GLY A C 1
ATOM 702 O O . GLY A 1 88 ? 2.603 3.497 -14.226 1.00 90.94 88 GLY A O 1
ATOM 703 N N . ALA A 1 89 ? 0.388 3.192 -14.557 1.00 87.56 89 ALA A N 1
ATOM 704 C CA . ALA A 1 89 ? 0.101 4.551 -15.010 1.00 87.56 89 ALA A CA 1
ATOM 705 C C . ALA A 1 89 ? 0.364 5.591 -13.898 1.00 87.56 89 ALA A C 1
ATOM 707 O O . ALA A 1 89 ? 0.349 5.226 -12.719 1.00 87.56 89 ALA A O 1
ATOM 708 N N . PRO A 1 90 ? 0.573 6.875 -14.244 1.00 88.12 90 PRO A N 1
ATOM 709 C CA . PRO A 1 90 ? 0.701 7.938 -13.253 1.00 88.12 90 PRO A CA 1
ATOM 710 C C . PRO A 1 90 ? -0.485 7.960 -12.288 1.00 88.12 90 PRO A C 1
ATOM 712 O O . PRO A 1 90 ? -1.629 7.706 -12.677 1.00 88.12 90 PRO A O 1
ATOM 715 N N . PHE A 1 91 ? -0.210 8.263 -11.021 1.00 92.00 91 PHE A N 1
ATOM 716 C CA . PHE A 1 91 ? -1.254 8.372 -10.013 1.00 92.00 91 PHE A CA 1
ATOM 717 C C . PHE A 1 91 ? -2.269 9.471 -10.376 1.00 92.00 91 PHE A C 1
ATOM 719 O O . PHE A 1 91 ? -1.895 10.578 -10.757 1.00 92.00 91 PHE A O 1
ATOM 726 N N . SER A 1 92 ? -3.559 9.178 -10.195 1.00 91.94 92 SER A N 1
ATOM 727 C CA . SER A 1 92 ? -4.650 10.146 -10.313 1.00 91.94 92 SER A CA 1
ATOM 728 C C . SER A 1 92 ? -5.636 9.958 -9.168 1.00 91.94 92 SER A C 1
ATOM 730 O O . SER A 1 92 ? -6.139 8.857 -8.960 1.00 91.94 92 SER A O 1
ATOM 732 N N . SER A 1 93 ? -5.947 11.034 -8.449 1.00 92.06 93 SER A N 1
ATOM 733 C CA . SER A 1 93 ? -6.912 11.010 -7.344 1.00 92.06 93 SER A CA 1
ATOM 734 C C . SER A 1 93 ? -8.370 10.959 -7.813 1.00 92.06 93 SER A C 1
ATOM 736 O O . SER A 1 93 ? -9.255 10.629 -7.030 1.00 92.06 93 SER A O 1
ATOM 738 N N . GLY A 1 94 ? -8.637 11.269 -9.087 1.00 91.25 94 GLY A N 1
ATOM 739 C CA . GLY A 1 94 ? -9.993 11.304 -9.646 1.00 91.25 94 GLY A CA 1
ATOM 740 C C . GLY A 1 94 ? -10.436 10.017 -10.341 1.00 91.25 94 GLY A C 1
ATOM 741 O O . GLY A 1 94 ? -11.606 9.903 -10.699 1.00 91.25 94 GLY A O 1
ATOM 742 N N . VAL A 1 95 ? -9.524 9.066 -10.578 1.00 90.38 95 VAL A N 1
ATOM 743 C CA . VAL A 1 95 ? -9.796 7.864 -11.383 1.00 90.38 95 VAL A CA 1
ATOM 744 C C . VAL A 1 95 ? -9.158 6.628 -10.753 1.00 90.38 95 VAL A C 1
ATOM 746 O O . VAL A 1 95 ? -8.036 6.672 -10.244 1.00 90.38 95 VAL A O 1
ATOM 749 N N . ALA A 1 96 ? -9.857 5.495 -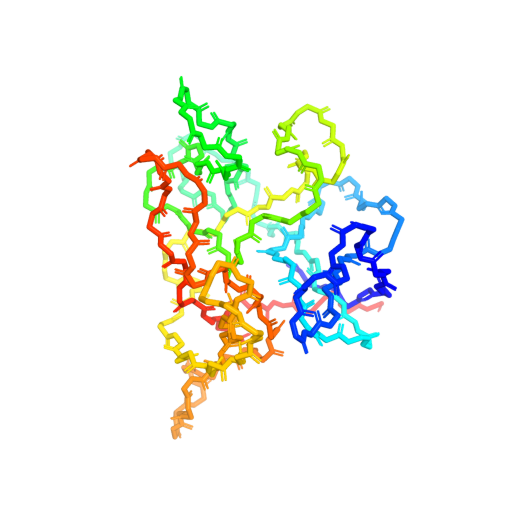10.825 1.00 90.06 96 ALA A N 1
ATOM 750 C CA . ALA A 1 96 ? -9.338 4.212 -10.373 1.00 90.06 96 ALA A CA 1
ATOM 751 C C . ALA A 1 96 ? -8.072 3.792 -11.164 1.00 90.06 96 ALA A C 1
ATOM 753 O O . ALA A 1 96 ? -7.972 4.044 -12.366 1.00 90.06 96 ALA A O 1
ATOM 754 N N . PRO A 1 97 ? -7.101 3.119 -10.521 1.00 92.25 97 PRO A N 1
ATOM 755 C CA . PRO A 1 97 ? -7.144 2.660 -9.131 1.00 92.25 97 PRO A CA 1
ATOM 756 C C . PRO A 1 97 ? -6.698 3.726 -8.110 1.00 92.25 97 PRO A C 1
ATOM 758 O O . PRO A 1 97 ? -6.705 3.448 -6.915 1.00 92.25 97 PRO A O 1
ATOM 761 N N . GLY A 1 98 ? -6.284 4.921 -8.545 1.00 93.75 98 GLY A N 1
ATOM 762 C CA . GLY A 1 98 ? -5.724 5.945 -7.657 1.00 93.75 98 GLY A CA 1
ATOM 763 C C . GLY A 1 98 ? -6.754 6.608 -6.736 1.00 93.75 98 GLY A C 1
ATOM 764 O O . GLY A 1 98 ? -6.422 6.908 -5.593 1.00 93.75 98 GLY A O 1
ATOM 765 N N . SER A 1 99 ? -8.009 6.742 -7.173 1.00 93.69 99 SER A N 1
ATOM 766 C CA . SER A 1 99 ? -9.106 7.308 -6.366 1.00 93.69 99 SER A CA 1
ATOM 767 C C . SER A 1 99 ? -9.365 6.568 -5.050 1.00 93.69 99 SER A C 1
ATOM 769 O O . SER A 1 99 ? -9.738 7.189 -4.059 1.00 93.69 99 SER A O 1
ATOM 771 N N . ASP A 1 100 ? -9.130 5.254 -5.030 1.00 95.50 100 ASP A N 1
ATOM 772 C CA . ASP A 1 100 ? -9.370 4.393 -3.864 1.00 95.50 100 ASP A CA 1
ATOM 773 C C . ASP A 1 100 ? -8.065 3.997 -3.149 1.00 95.50 100 ASP A C 1
ATOM 775 O O . ASP A 1 100 ? -8.073 3.160 -2.240 1.00 95.50 100 ASP A O 1
ATOM 779 N N . PHE A 1 101 ? -6.931 4.570 -3.569 1.00 96.69 101 PHE A N 1
ATOM 780 C CA . PHE A 1 101 ? -5.620 4.305 -2.987 1.00 96.69 101 PHE A CA 1
ATOM 781 C C . PHE A 1 101 ? -5.418 5.138 -1.719 1.00 96.69 101 PHE A C 1
ATOM 783 O O . PHE A 1 101 ? -5.432 6.370 -1.752 1.00 96.69 101 PHE A O 1
ATOM 790 N N . ALA A 1 102 ? -5.227 4.460 -0.589 1.00 96.06 102 ALA A N 1
ATOM 791 C CA . ALA A 1 102 ? -5.275 5.074 0.730 1.00 96.06 102 ALA A CA 1
ATOM 792 C C . ALA A 1 102 ? -3.937 5.048 1.470 1.00 96.06 102 ALA A C 1
ATOM 794 O O . ALA A 1 102 ? -3.275 4.015 1.588 1.00 96.06 102 ALA A O 1
ATOM 795 N N . ALA A 1 103 ? -3.615 6.186 2.074 1.00 97.06 103 ALA A N 1
ATOM 796 C CA . ALA A 1 103 ? -2.627 6.316 3.128 1.00 97.06 103 ALA A CA 1
ATOM 797 C C . ALA A 1 103 ? -3.294 6.127 4.499 1.00 97.06 103 ALA A C 1
ATOM 799 O O . ALA A 1 103 ? -4.455 6.496 4.701 1.00 97.06 103 ALA A O 1
ATOM 800 N N . LEU A 1 104 ? -2.560 5.578 5.465 1.00 96.88 104 LEU A N 1
ATOM 801 C CA . LEU A 1 104 ? -3.059 5.345 6.819 1.00 96.88 104 LEU A CA 1
ATOM 802 C C . LEU A 1 104 ? -2.515 6.355 7.819 1.00 96.88 104 LEU A C 1
ATOM 804 O O . LEU A 1 104 ? -1.404 6.867 7.681 1.00 96.88 104 LEU A O 1
ATOM 808 N N . ARG A 1 105 ? -3.305 6.595 8.867 1.00 96.44 105 ARG A N 1
ATOM 809 C CA . ARG A 1 105 ? -2.905 7.397 10.022 1.00 96.44 105 ARG A CA 1
ATOM 810 C C . ARG A 1 105 ? -1.759 6.716 10.789 1.00 96.44 105 ARG A C 1
ATOM 812 O O . ARG A 1 105 ? -1.855 5.510 11.043 1.00 96.44 105 ARG A O 1
ATOM 819 N N . PRO A 1 106 ? -0.745 7.466 11.258 1.00 95.62 106 PRO A N 1
ATOM 820 C CA . PRO A 1 106 ? 0.256 6.945 12.185 1.00 95.62 106 PRO A CA 1
ATOM 821 C C . PRO A 1 106 ? -0.360 6.247 13.405 1.00 95.62 106 PRO A C 1
ATOM 823 O O . PRO A 1 106 ? -1.439 6.612 13.884 1.00 95.62 106 PRO A O 1
ATOM 826 N N . GLY A 1 107 ? 0.328 5.216 13.896 1.00 93.56 107 GLY A N 1
ATOM 827 C CA . GLY A 1 107 ? -0.126 4.358 14.997 1.00 93.56 107 GLY A CA 1
ATOM 828 C C . GLY A 1 107 ? -0.961 3.145 14.563 1.00 93.56 107 GLY A C 1
ATOM 829 O O . GLY A 1 107 ? -1.136 2.221 15.358 1.00 93.56 107 GLY A O 1
ATOM 830 N N . LEU A 1 108 ? -1.434 3.108 13.309 1.00 95.06 108 LEU A N 1
ATOM 831 C CA . LEU A 1 108 ? -2.074 1.923 12.714 1.00 95.06 108 LEU A CA 1
ATOM 832 C C . LEU A 1 108 ? -1.060 0.919 12.140 1.00 95.06 108 LEU A C 1
ATOM 834 O O . LEU A 1 108 ? -1.405 -0.217 11.828 1.00 95.06 108 LEU A O 1
ATOM 838 N N . PHE A 1 109 ? 0.194 1.331 12.008 1.00 96.00 109 PHE A N 1
ATOM 839 C CA . PHE A 1 109 ? 1.275 0.550 11.428 1.00 96.00 109 PHE A CA 1
ATOM 840 C C . PHE A 1 109 ? 2.548 0.696 12.246 1.00 96.00 109 PHE A C 1
ATOM 842 O O . PHE A 1 109 ? 2.699 1.648 13.014 1.00 96.00 109 PHE A O 1
ATOM 849 N N . LEU A 1 110 ? 3.442 -0.266 12.060 1.00 96.75 110 LEU A N 1
ATOM 850 C CA . LEU A 1 110 ? 4.789 -0.283 12.608 1.00 96.75 110 LEU A CA 1
ATOM 851 C C . LEU A 1 110 ? 5.802 -0.284 11.468 1.00 96.75 110 LEU A C 1
ATOM 853 O O . LEU A 1 110 ? 5.461 -0.482 10.298 1.00 96.75 110 LEU A O 1
ATOM 857 N N . GLU A 1 111 ? 7.055 -0.042 11.818 1.00 96.69 111 GLU A N 1
ATOM 858 C CA . GLU A 1 111 ? 8.156 -0.159 10.878 1.00 96.69 111 GLU A CA 1
ATOM 859 C C . GLU A 1 111 ? 8.378 -1.626 10.481 1.00 96.69 111 GLU A C 1
ATOM 861 O O . GLU A 1 111 ? 8.454 -2.519 11.325 1.00 96.69 111 GLU A O 1
ATOM 866 N N . GLY A 1 112 ? 8.442 -1.874 9.175 1.00 97.38 112 GLY A N 1
ATOM 867 C CA . GLY A 1 112 ? 8.825 -3.160 8.604 1.00 97.38 112 GLY A CA 1
ATOM 868 C C . GLY A 1 112 ? 10.323 -3.235 8.308 1.00 97.38 112 GLY A C 1
ATOM 869 O O . GLY A 1 112 ? 11.097 -2.325 8.603 1.00 97.38 112 GLY A O 1
ATOM 870 N N . HIS A 1 113 ? 10.732 -4.306 7.638 1.00 97.12 113 HIS A N 1
ATOM 871 C CA . HIS A 1 113 ? 12.045 -4.392 7.003 1.00 97.12 113 HIS A CA 1
ATOM 872 C C . HIS A 1 113 ? 11.903 -4.578 5.495 1.00 97.12 113 HIS A C 1
ATOM 874 O O . HIS A 1 113 ? 10.844 -4.963 5.002 1.00 97.12 113 HIS A O 1
ATOM 880 N N . TYR A 1 114 ? 12.964 -4.249 4.766 1.00 98.19 114 TYR A N 1
ATOM 881 C CA . TYR A 1 114 ? 13.007 -4.379 3.318 1.00 98.19 114 TYR A CA 1
ATOM 882 C C . TYR A 1 114 ? 13.778 -5.627 2.911 1.00 98.19 114 TYR A C 1
ATOM 884 O O . TYR A 1 114 ? 14.962 -5.742 3.225 1.00 98.19 114 TYR A O 1
ATOM 892 N N . ASP A 1 115 ? 13.138 -6.462 2.105 1.00 98.25 115 ASP A N 1
ATOM 893 C CA . ASP A 1 115 ? 13.804 -7.503 1.334 1.00 98.25 115 ASP A CA 1
ATOM 894 C C . ASP A 1 115 ? 14.110 -6.947 -0.058 1.00 98.25 115 ASP A C 1
ATOM 896 O O . ASP A 1 115 ? 13.202 -6.548 -0.790 1.00 98.25 115 ASP A O 1
ATOM 900 N N . LEU A 1 116 ? 15.392 -6.856 -0.421 1.00 97.94 116 LEU A N 1
ATOM 901 C CA . LEU A 1 116 ? 15.815 -6.349 -1.728 1.00 97.94 116 LEU A CA 1
ATOM 902 C C . LEU A 1 116 ? 15.693 -7.438 -2.797 1.00 97.94 116 LEU A C 1
ATOM 904 O O . LEU A 1 116 ? 16.336 -8.480 -2.705 1.00 97.94 116 LEU A O 1
ATOM 908 N N . HIS A 1 117 ? 14.964 -7.131 -3.866 1.00 98.06 117 HIS A N 1
ATOM 909 C CA . HIS A 1 117 ? 14.920 -7.921 -5.089 1.00 98.06 117 HIS A CA 1
ATOM 910 C C . HIS A 1 117 ? 15.632 -7.154 -6.200 1.00 98.06 117 HIS A C 1
ATOM 912 O O . HIS A 1 117 ? 15.216 -6.061 -6.601 1.00 98.06 117 HIS A O 1
ATOM 918 N N . THR A 1 118 ? 16.739 -7.718 -6.675 1.00 95.62 118 THR A N 1
ATOM 919 C CA . THR A 1 118 ? 17.596 -7.092 -7.679 1.00 95.62 118 THR A CA 1
ATOM 920 C C . THR A 1 118 ? 17.174 -7.476 -9.090 1.00 95.62 118 THR A C 1
ATOM 922 O O . THR A 1 118 ? 16.968 -8.644 -9.406 1.00 95.62 118 THR A O 1
ATOM 925 N N . ALA A 1 119 ? 17.072 -6.471 -9.954 1.00 92.38 119 ALA A N 1
ATOM 926 C CA . ALA A 1 119 ? 17.023 -6.654 -11.400 1.00 92.38 119 ALA A CA 1
ATOM 927 C C . ALA A 1 119 ? 18.393 -6.328 -12.018 1.00 92.38 119 ALA A C 1
ATOM 929 O O . ALA A 1 119 ? 19.379 -6.116 -11.309 1.00 92.38 119 ALA A O 1
ATOM 930 N N . SER A 1 120 ? 18.461 -6.259 -13.348 1.00 90.19 120 SER A N 1
ATOM 931 C CA . SER A 1 120 ? 19.678 -5.889 -14.082 1.00 90.19 120 SER A CA 1
ATOM 932 C C . SER A 1 120 ? 20.181 -4.470 -13.778 1.00 90.19 120 SER A C 1
ATOM 934 O O . SER A 1 120 ? 21.342 -4.170 -14.040 1.00 90.19 120 SER A O 1
ATOM 936 N N . SER A 1 121 ? 19.338 -3.588 -13.228 1.00 92.50 121 SER A N 1
ATOM 937 C CA . SER A 1 121 ? 19.726 -2.248 -12.771 1.00 92.50 121 SER A CA 1
ATOM 938 C C . SER A 1 121 ? 18.970 -1.824 -11.509 1.00 92.50 121 SER A C 1
ATOM 940 O O . SER A 1 121 ? 17.822 -2.216 -11.291 1.00 92.50 121 SER A O 1
ATOM 942 N N . ILE A 1 122 ? 19.574 -0.930 -10.714 1.00 91.31 122 ILE A N 1
ATOM 943 C CA . ILE A 1 122 ? 18.951 -0.336 -9.514 1.00 91.31 122 ILE A CA 1
ATOM 944 C C . ILE A 1 122 ? 17.642 0.401 -9.835 1.00 91.31 122 ILE A C 1
ATOM 946 O O . ILE A 1 122 ? 16.722 0.387 -9.020 1.00 91.31 122 ILE A O 1
ATOM 950 N N . SER A 1 123 ? 17.525 0.995 -11.028 1.00 90.06 123 SER A N 1
ATOM 951 C CA . SER A 1 123 ? 16.292 1.651 -11.494 1.00 90.06 123 SER A CA 1
ATOM 952 C C . SER A 1 123 ? 15.106 0.691 -11.641 1.00 90.06 123 SER A C 1
ATOM 954 O O . SER A 1 123 ? 13.957 1.116 -11.554 1.00 90.06 123 SER A O 1
ATOM 956 N N . SER A 1 124 ? 15.386 -0.599 -11.830 1.00 93.00 124 SER A N 1
ATOM 957 C CA . SER A 1 124 ? 14.398 -1.678 -11.909 1.00 93.00 124 SER A CA 1
ATOM 958 C C . SER A 1 124 ? 14.342 -2.557 -10.657 1.00 93.00 124 SER A C 1
ATOM 960 O O . SER A 1 124 ? 13.492 -3.434 -10.576 1.00 93.00 124 SER A O 1
ATOM 962 N N . SER A 1 125 ? 15.206 -2.342 -9.664 1.00 96.94 125 SER A N 1
ATOM 963 C CA . SER A 1 125 ? 15.165 -3.096 -8.408 1.00 96.94 125 SER A CA 1
ATOM 964 C C . SER A 1 125 ? 14.042 -2.593 -7.497 1.00 96.94 125 SER A C 1
ATOM 966 O O . SER A 1 125 ? 13.699 -1.404 -7.480 1.00 96.94 125 SER A O 1
ATOM 968 N N . VAL A 1 126 ? 13.488 -3.498 -6.693 1.00 98.12 126 VAL A N 1
ATOM 969 C CA . VAL A 1 126 ? 12.421 -3.189 -5.730 1.00 98.12 126 VAL A CA 1
ATOM 970 C C . VAL A 1 126 ? 12.745 -3.759 -4.359 1.00 98.12 126 VAL A C 1
ATOM 972 O O . VAL A 1 126 ? 13.466 -4.746 -4.234 1.00 98.12 126 VAL A O 1
ATOM 975 N N . TYR A 1 127 ? 12.186 -3.141 -3.330 1.00 98.56 127 TYR A N 1
ATOM 976 C CA . TYR A 1 127 ? 12.043 -3.748 -2.021 1.00 98.56 127 TYR A CA 1
ATOM 977 C C . TYR A 1 127 ? 10.657 -4.374 -1.890 1.00 98.56 127 TYR A C 1
ATOM 979 O O . TYR A 1 127 ? 9.672 -3.830 -2.396 1.00 98.56 127 TYR A O 1
ATOM 987 N N . ILE A 1 128 ? 10.579 -5.481 -1.161 1.00 98.56 128 ILE A N 1
ATOM 988 C CA . ILE A 1 128 ? 9.335 -5.986 -0.589 1.00 98.56 128 ILE A CA 1
ATOM 989 C C . ILE A 1 128 ? 9.378 -5.698 0.907 1.00 98.56 128 ILE A C 1
ATOM 991 O O . ILE A 1 128 ? 10.299 -6.126 1.600 1.00 98.56 128 ILE A O 1
ATOM 995 N N . THR A 1 129 ? 8.389 -4.964 1.413 1.00 98.62 129 THR A N 1
ATOM 996 C CA . THR A 1 129 ? 8.284 -4.712 2.852 1.00 98.62 129 THR A CA 1
ATOM 997 C C . THR A 1 129 ? 7.715 -5.942 3.555 1.00 98.62 129 THR A C 1
ATOM 999 O O . THR A 1 129 ? 6.686 -6.488 3.152 1.00 98.62 129 THR A O 1
ATOM 1002 N N . ARG A 1 130 ? 8.377 -6.366 4.629 1.00 98.06 130 ARG A N 1
ATOM 1003 C CA . ARG A 1 130 ? 7.996 -7.500 5.474 1.00 98.06 130 ARG A CA 1
ATOM 1004 C C . ARG A 1 130 ? 7.778 -7.030 6.916 1.00 98.06 130 ARG A C 1
ATOM 1006 O O . ARG A 1 130 ? 8.444 -6.085 7.353 1.00 98.06 130 ARG A O 1
ATOM 1013 N N . PRO A 1 131 ? 6.885 -7.671 7.684 1.00 97.12 131 PRO A N 1
ATOM 1014 C CA . PRO A 1 131 ? 6.766 -7.393 9.109 1.00 97.12 131 PRO A CA 1
ATOM 1015 C C . PRO A 1 131 ? 8.046 -7.817 9.841 1.00 97.12 131 PRO A C 1
ATOM 1017 O O . PRO A 1 131 ? 8.664 -8.825 9.499 1.00 97.12 131 PRO A O 1
ATOM 1020 N N . VAL A 1 132 ? 8.451 -7.054 10.855 1.00 93.75 132 VAL A N 1
ATOM 1021 C CA . VAL A 1 132 ? 9.480 -7.503 11.802 1.00 93.75 132 VAL A CA 1
ATOM 1022 C C . VAL A 1 132 ? 8.863 -8.569 12.708 1.00 93.75 132 VAL A C 1
ATOM 1024 O O . VAL A 1 132 ? 7.733 -8.409 13.168 1.00 93.75 132 VAL A O 1
ATOM 1027 N N . SER A 1 133 ? 9.586 -9.662 12.952 1.00 88.69 133 SER A N 1
ATOM 1028 C CA . SER A 1 133 ? 9.142 -10.695 13.889 1.00 88.69 133 SER A CA 1
ATOM 1029 C C . SER A 1 133 ? 9.047 -10.113 15.298 1.00 88.69 133 SER A C 1
ATOM 1031 O O . SER A 1 133 ? 10.048 -9.647 15.841 1.00 88.69 133 SER A O 1
ATOM 1033 N N . SER A 1 134 ? 7.855 -10.161 15.887 1.00 86.06 134 SER A N 1
ATOM 1034 C CA . SER A 1 134 ? 7.612 -9.760 17.271 1.00 86.06 134 SER A CA 1
ATOM 10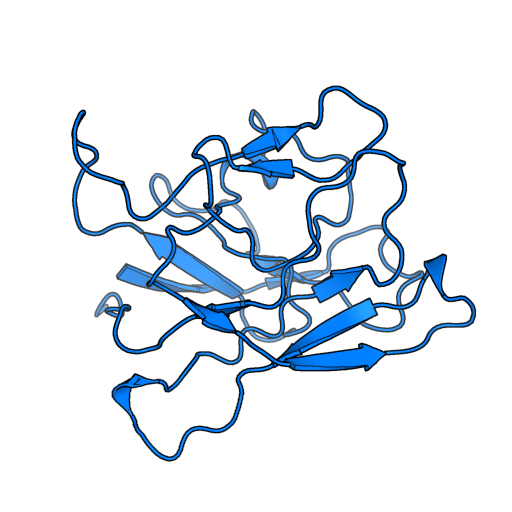35 C C . SER A 1 134 ? 7.404 -10.993 18.147 1.00 86.06 134 SER A C 1
ATOM 1037 O O . SER A 1 134 ? 6.821 -11.983 17.711 1.00 86.06 134 SER A O 1
ATOM 1039 N N . LEU A 1 135 ? 7.873 -10.931 19.394 1.00 87.19 135 LEU A N 1
ATOM 1040 C CA . LEU A 1 135 ? 7.498 -11.894 20.438 1.00 87.19 135 LEU A CA 1
ATOM 1041 C C . LEU A 1 135 ? 6.166 -11.518 21.110 1.00 87.19 135 LEU A C 1
ATOM 1043 O O . LEU A 1 135 ? 5.619 -12.305 21.881 1.00 87.19 135 LEU A O 1
ATOM 1047 N N . TYR A 1 136 ? 5.662 -10.317 20.823 1.00 88.69 136 TYR A N 1
ATOM 1048 C CA . TYR A 1 136 ? 4.523 -9.692 21.477 1.00 88.69 136 TYR A CA 1
ATOM 1049 C C . TYR A 1 136 ? 3.346 -9.546 20.495 1.00 88.69 136 TYR A C 1
ATOM 1051 O O . TYR A 1 136 ? 3.485 -8.833 19.490 1.00 88.69 136 TYR A O 1
ATOM 1059 N N . PRO A 1 137 ? 2.191 -10.193 20.756 1.00 84.50 137 PRO A N 1
ATOM 1060 C CA . PRO A 1 137 ? 1.037 -10.190 19.850 1.00 84.50 137 PRO A CA 1
ATOM 1061 C C . PRO A 1 137 ? 0.442 -8.807 19.538 1.00 84.50 137 PRO A C 1
ATOM 1063 O O . PRO A 1 137 ? -0.256 -8.639 18.542 1.00 84.50 137 PRO A O 1
ATOM 1066 N N . GLU A 1 138 ? 0.675 -7.797 20.371 1.00 86.69 138 GLU A N 1
ATOM 1067 C CA . GLU A 1 138 ? 0.222 -6.420 20.149 1.00 86.69 138 GLU A CA 1
ATOM 1068 C C . GLU A 1 138 ? 0.960 -5.698 19.009 1.00 86.69 138 GLU A C 1
ATOM 1070 O O . GLU A 1 138 ? 0.449 -4.706 18.470 1.00 86.69 138 GLU A O 1
ATOM 1075 N N . ASP A 1 139 ? 2.126 -6.211 18.622 1.00 89.19 139 ASP A N 1
ATOM 1076 C CA . ASP A 1 139 ? 2.973 -5.670 17.556 1.00 89.19 139 ASP A CA 1
ATOM 1077 C C . ASP A 1 139 ? 3.007 -6.575 16.319 1.00 89.19 139 ASP A C 1
ATOM 1079 O O . ASP A 1 139 ? 3.651 -6.262 15.314 1.00 89.19 139 ASP A O 1
ATOM 1083 N N . ASP A 1 140 ? 2.245 -7.669 16.346 1.00 93.62 140 ASP A N 1
ATOM 1084 C CA . ASP A 1 140 ? 2.044 -8.527 15.192 1.00 93.62 140 ASP A CA 1
ATOM 1085 C C . ASP A 1 140 ? 1.494 -7.723 14.015 1.00 93.62 140 ASP A C 1
ATOM 1087 O O . ASP A 1 140 ? 0.462 -7.049 14.110 1.00 93.62 140 ASP A O 1
ATOM 1091 N N . CYS A 1 141 ? 2.152 -7.853 12.867 1.00 96.25 141 CYS A N 1
ATOM 1092 C CA . CYS A 1 141 ? 1.763 -7.168 11.645 1.00 96.25 141 CYS A CA 1
ATOM 1093 C C . CYS A 1 141 ? 1.375 -8.150 10.536 1.00 96.25 141 CYS A C 1
ATOM 1095 O O . CYS A 1 141 ? 1.842 -9.290 10.482 1.00 96.25 141 CYS A O 1
ATOM 1097 N N . PHE A 1 142 ? 0.494 -7.712 9.640 1.00 95.12 142 PHE A N 1
ATOM 1098 C CA . PHE A 1 142 ? 0.179 -8.450 8.427 1.00 95.12 142 PHE A CA 1
ATOM 1099 C C . PHE A 1 142 ? 1.360 -8.431 7.465 1.00 95.12 142 PHE A C 1
ATOM 1101 O O . PHE A 1 142 ? 1.964 -7.388 7.206 1.00 95.12 142 PHE A O 1
ATOM 1108 N N . ASP A 1 143 ? 1.622 -9.587 6.869 1.00 96.50 143 ASP A N 1
ATOM 1109 C CA . ASP A 1 143 ? 2.546 -9.705 5.756 1.00 96.50 143 ASP A CA 1
ATOM 1110 C C . ASP A 1 143 ? 1.830 -9.407 4.433 1.00 96.50 143 ASP A C 1
ATOM 1112 O O . ASP A 1 143 ? 1.346 -10.305 3.751 1.00 96.50 143 ASP A O 1
ATOM 1116 N N . LEU A 1 144 ? 1.719 -8.119 4.101 1.00 97.00 144 LEU A N 1
ATOM 1117 C CA . LEU A 1 144 ? 1.031 -7.652 2.889 1.00 97.00 144 LEU A CA 1
ATOM 1118 C C . LEU A 1 144 ? 1.928 -7.624 1.650 1.00 97.00 144 LEU A C 1
ATOM 1120 O O . LEU A 1 144 ? 1.463 -7.242 0.580 1.00 97.00 144 LEU A O 1
ATOM 1124 N N . LYS A 1 145 ? 3.218 -7.942 1.803 1.00 98.38 145 LYS A N 1
ATOM 1125 C CA . LYS A 1 145 ? 4.252 -7.829 0.765 1.00 98.38 145 LYS A CA 1
ATOM 1126 C C . LYS A 1 145 ? 4.208 -6.524 -0.059 1.00 98.38 145 LYS A C 1
ATOM 1128 O O . LYS A 1 145 ? 4.265 -6.612 -1.289 1.00 98.38 145 LYS A O 1
ATOM 1133 N N . PRO A 1 146 ? 4.074 -5.321 0.546 1.00 98.31 146 PRO A N 1
ATOM 1134 C CA . PRO A 1 146 ? 4.037 -4.086 -0.230 1.00 98.31 146 PRO A CA 1
ATOM 1135 C C . PRO A 1 146 ? 5.304 -3.913 -1.068 1.00 98.31 146 PRO A C 1
ATOM 1137 O O . PRO A 1 146 ? 6.411 -4.111 -0.563 1.00 98.31 146 PRO A O 1
ATOM 1140 N N . VAL A 1 147 ? 5.145 -3.522 -2.332 1.00 98.25 147 VAL A N 1
ATOM 1141 C CA . VAL A 1 147 ? 6.274 -3.315 -3.253 1.00 98.25 147 VAL A CA 1
ATOM 1142 C C . VAL A 1 147 ? 6.714 -1.856 -3.222 1.00 98.25 147 VAL A C 1
ATOM 1144 O O . VAL A 1 147 ? 5.903 -0.934 -3.328 1.00 98.25 147 VAL A O 1
ATOM 1147 N N . VAL A 1 148 ? 8.014 -1.617 -3.101 1.00 97.81 148 VAL A N 1
ATOM 1148 C CA . VAL A 1 148 ? 8.585 -0.272 -2.992 1.00 97.81 148 VAL A CA 1
ATOM 1149 C C . VAL A 1 148 ? 9.723 -0.133 -3.988 1.00 97.81 148 VAL A C 1
ATOM 1151 O O . VAL A 1 148 ? 10.606 -0.981 -4.056 1.00 97.81 148 VAL A O 1
ATOM 1154 N N . ARG A 1 149 ? 9.729 0.935 -4.788 1.00 95.56 149 ARG A N 1
ATOM 1155 C CA . ARG A 1 149 ? 10.833 1.179 -5.725 1.00 95.56 149 ARG A CA 1
ATOM 1156 C C . ARG A 1 149 ? 12.112 1.493 -4.948 1.00 95.56 149 ARG A C 1
ATOM 1158 O O . ARG A 1 149 ? 12.091 2.341 -4.056 1.00 95.56 149 ARG A O 1
ATOM 1165 N N . VAL A 1 150 ? 13.234 0.868 -5.317 1.00 95.06 150 VAL A N 1
ATOM 1166 C CA . VAL A 1 150 ? 14.549 1.238 -4.756 1.00 95.06 150 VAL A CA 1
ATOM 1167 C C . VAL A 1 150 ? 14.904 2.656 -5.202 1.00 95.06 150 VAL A C 1
ATOM 1169 O O . VAL A 1 150 ? 15.185 3.535 -4.382 1.00 95.06 150 VAL A O 1
ATOM 1172 N N . SER A 1 151 ? 14.812 2.894 -6.511 1.00 90.25 151 SER A N 1
ATOM 1173 C CA . SER A 1 151 ? 14.963 4.207 -7.129 1.00 90.25 151 SER A CA 1
ATOM 1174 C C . SER A 1 151 ? 13.601 4.707 -7.606 1.00 90.25 151 SER A C 1
ATOM 1176 O O . SER A 1 151 ? 12.946 4.078 -8.438 1.00 90.25 151 SER A O 1
ATOM 1178 N N . GLN A 1 152 ? 13.152 5.827 -7.044 1.00 82.12 152 GLN A N 1
ATOM 1179 C CA . GLN A 1 152 ? 11.973 6.535 -7.527 1.00 82.12 152 GLN A CA 1
ATOM 1180 C C . GLN A 1 152 ? 12.404 7.509 -8.624 1.00 82.12 152 GLN A C 1
ATOM 1182 O O . GLN A 1 152 ? 13.448 8.152 -8.523 1.00 82.12 152 GLN A O 1
ATOM 1187 N N . THR A 1 153 ? 11.616 7.580 -9.691 1.00 72.12 153 THR A N 1
ATOM 1188 C CA . THR A 1 153 ? 11.802 8.559 -10.759 1.00 72.12 153 THR A CA 1
ATOM 1189 C C . THR A 1 153 ? 11.343 9.920 -10.249 1.00 72.12 153 THR A C 1
ATOM 1191 O O . THR A 1 153 ? 10.233 10.024 -9.730 1.00 72.12 153 THR A O 1
A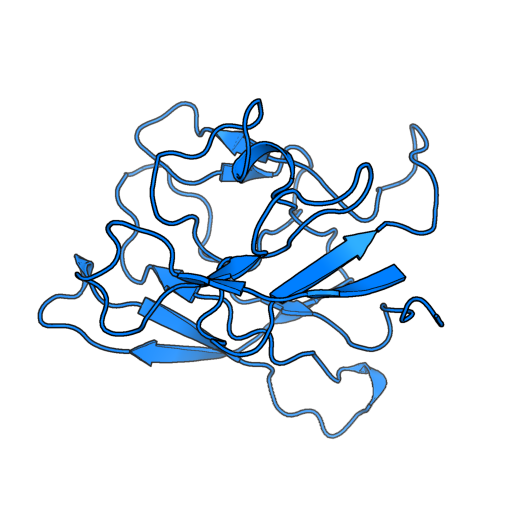TOM 1194 N N . GLY A 1 154 ? 12.195 10.941 -10.373 1.00 72.19 154 GLY A N 1
ATOM 1195 C CA . GLY A 1 154 ? 11.874 12.293 -9.915 1.00 72.19 154 GLY A CA 1
ATOM 1196 C C . GLY A 1 154 ? 12.686 12.806 -8.734 1.00 72.19 154 GLY A C 1
ATOM 1197 O O . GLY A 1 154 ? 13.109 12.028 -7.882 1.00 72.19 154 GLY A O 1
ATOM 1198 N N . THR A 1 155 ? 12.869 14.125 -8.659 1.00 74.69 155 THR A N 1
ATOM 1199 C CA . THR A 1 155 ? 13.567 14.799 -7.548 1.00 74.69 155 THR A CA 1
ATOM 1200 C C . THR A 1 155 ? 12.673 15.042 -6.333 1.00 74.69 155 THR A C 1
ATOM 1202 O O . THR A 1 155 ? 13.183 15.119 -5.220 1.00 74.69 155 THR A O 1
ATOM 1205 N N . ASP A 1 156 ? 11.353 15.082 -6.533 1.00 81.44 156 ASP A N 1
ATOM 1206 C CA . ASP A 1 156 ? 10.376 15.506 -5.519 1.00 81.44 156 ASP A CA 1
ATOM 1207 C C . ASP A 1 156 ? 9.497 14.338 -5.048 1.00 81.44 156 ASP A C 1
ATOM 1209 O O . ASP A 1 156 ? 8.308 14.495 -4.775 1.00 81.44 156 ASP A O 1
ATOM 1213 N N . SER A 1 157 ? 10.058 13.127 -5.018 1.00 85.06 157 SER A N 1
ATOM 1214 C CA . SER A 1 157 ? 9.313 11.939 -4.596 1.00 85.06 157 SER A CA 1
ATOM 1215 C C . SER A 1 157 ? 9.095 11.913 -3.075 1.00 85.06 157 SER A C 1
ATOM 1217 O O . SER A 1 157 ? 9.975 12.336 -2.319 1.00 85.06 157 SER A O 1
ATOM 1219 N N . PRO A 1 158 ? 7.948 11.392 -2.597 1.00 88.44 158 PRO A N 1
ATOM 1220 C CA . PRO A 1 158 ? 7.682 11.257 -1.171 1.00 88.44 158 PRO A CA 1
ATOM 1221 C C . PRO A 1 158 ? 8.657 10.260 -0.521 1.00 88.44 158 PRO A C 1
ATOM 1223 O O . PRO A 1 158 ? 9.199 9.384 -1.206 1.00 88.44 158 PRO A O 1
ATOM 1226 N N . PRO A 1 159 ? 8.847 10.320 0.811 1.00 90.19 159 PRO A N 1
ATOM 1227 C CA . PRO A 1 159 ? 9.645 9.333 1.531 1.00 90.19 159 PRO A CA 1
ATOM 1228 C C . PRO A 1 159 ? 9.212 7.894 1.214 1.00 90.19 159 PRO A C 1
ATOM 1230 O O . PRO A 1 159 ? 8.022 7.574 1.210 1.00 90.19 159 PRO A O 1
ATOM 1233 N N . ARG A 1 160 ? 10.187 7.007 0.966 1.00 94.06 160 ARG A N 1
ATOM 1234 C CA . ARG A 1 160 ? 9.917 5.591 0.669 1.00 94.06 160 ARG A CA 1
ATOM 1235 C C . ARG A 1 160 ? 9.235 4.907 1.863 1.00 94.06 160 ARG A C 1
ATOM 1237 O O . ARG A 1 160 ? 9.795 4.943 2.961 1.00 94.06 160 ARG A O 1
ATOM 1244 N N . PRO A 1 161 ? 8.079 4.254 1.665 1.00 95.94 161 PRO A N 1
ATOM 1245 C CA . PRO A 1 161 ? 7.341 3.648 2.763 1.00 95.94 161 PRO A CA 1
ATOM 1246 C C . PRO A 1 161 ? 7.957 2.324 3.215 1.00 95.94 161 PRO A C 1
ATOM 1248 O O . PRO A 1 161 ? 8.167 1.431 2.404 1.00 95.94 161 PRO A O 1
ATOM 1251 N N . ARG A 1 162 ? 8.168 2.168 4.525 1.00 97.38 162 ARG A N 1
ATOM 1252 C CA . ARG A 1 162 ? 8.669 0.935 5.158 1.00 97.38 162 ARG A CA 1
ATOM 1253 C C . ARG A 1 162 ? 7.706 0.468 6.247 1.00 97.38 162 ARG A C 1
ATOM 1255 O O . ARG A 1 162 ? 8.088 0.307 7.400 1.00 97.38 162 ARG A O 1
ATOM 1262 N N . TRP A 1 163 ? 6.430 0.321 5.904 1.00 97.81 163 TRP A N 1
ATOM 1263 C CA . TRP A 1 163 ? 5.368 0.146 6.899 1.00 97.81 163 TRP A CA 1
ATOM 1264 C C . TRP A 1 163 ? 4.702 -1.227 6.821 1.00 97.81 163 TRP A C 1
ATOM 1266 O O . TRP A 1 163 ? 4.447 -1.749 5.736 1.00 97.81 163 TRP A O 1
ATOM 1276 N N . ALA A 1 164 ? 4.400 -1.792 7.990 1.00 97.19 164 ALA A N 1
ATOM 1277 C CA . ALA A 1 164 ? 3.672 -3.042 8.169 1.00 97.19 164 ALA A CA 1
ATOM 1278 C C . ALA A 1 164 ? 2.424 -2.800 9.035 1.00 97.19 164 ALA A C 1
ATOM 1280 O O . ALA A 1 164 ? 2.461 -2.070 10.025 1.00 97.19 164 ALA A O 1
ATOM 1281 N N . LEU A 1 165 ? 1.286 -3.371 8.635 1.00 96.25 165 LEU A N 1
ATOM 1282 C CA . LEU A 1 165 ? -0.015 -3.034 9.215 1.00 96.25 165 LEU A CA 1
ATOM 1283 C C . LEU A 1 165 ? -0.233 -3.873 10.465 1.00 96.25 165 LEU A C 1
ATOM 1285 O O . LEU A 1 165 ? -0.205 -5.098 10.367 1.00 96.25 165 LEU A O 1
ATOM 1289 N N . ARG A 1 166 ? -0.526 -3.244 11.603 1.00 94.88 166 ARG A N 1
ATOM 1290 C CA . ARG A 1 166 ? -0.768 -3.978 12.850 1.00 94.88 166 ARG A CA 1
ATOM 1291 C C . ARG A 1 166 ? -2.026 -4.835 12.731 1.00 94.88 166 ARG A C 1
ATOM 1293 O O . ARG A 1 166 ? -3.043 -4.374 12.223 1.00 94.88 166 ARG A O 1
ATOM 1300 N N . LYS A 1 167 ? -2.000 -6.068 13.234 1.00 92.12 167 LYS A N 1
ATOM 1301 C CA . LYS A 1 167 ? -3.177 -6.953 13.225 1.00 92.12 167 LYS A CA 1
ATOM 1302 C C . LYS A 1 167 ? -4.249 -6.509 14.219 1.00 92.12 167 LYS A C 1
ATOM 1304 O O . LYS A 1 167 ? -5.432 -6.688 13.962 1.00 92.12 167 LYS A O 1
ATOM 1309 N N . ASN A 1 168 ? -3.858 -5.890 15.331 1.00 88.69 168 ASN A N 1
ATOM 1310 C CA . ASN A 1 168 ? -4.776 -5.483 16.400 1.00 88.69 168 ASN A CA 1
ATOM 1311 C C . ASN A 1 168 ? -5.612 -4.226 16.092 1.00 88.69 168 ASN A C 1
ATOM 1313 O O . ASN A 1 168 ? -6.560 -3.936 16.818 1.00 88.69 168 ASN A O 1
ATOM 1317 N N . VAL A 1 169 ? -5.305 -3.486 15.021 1.00 87.50 169 VAL A N 1
ATOM 1318 C CA . VAL A 1 169 ? -6.107 -2.323 14.586 1.00 87.50 169 VAL A CA 1
ATOM 1319 C C . VAL A 1 169 ? -7.167 -2.694 13.546 1.00 87.50 169 VAL A C 1
ATOM 1321 O O . VAL A 1 169 ? -7.822 -1.828 12.960 1.00 87.50 169 VAL A O 1
ATOM 1324 N N . VAL A 1 170 ? -7.331 -3.994 13.305 1.00 80.88 170 VAL A N 1
ATOM 1325 C CA . VAL A 1 170 ? -8.128 -4.568 12.230 1.00 80.88 170 VAL A CA 1
ATOM 1326 C C . VAL A 1 170 ? -9.201 -5.471 12.816 1.00 80.88 170 VAL A C 1
ATOM 1328 O O . VAL A 1 170 ? -8.900 -6.456 13.478 1.00 80.88 170 VAL A O 1
ATOM 1331 N N . SER A 1 171 ? -10.466 -5.168 12.515 1.00 80.81 171 SER A N 1
ATOM 1332 C CA . SER A 1 171 ? -11.534 -6.168 12.588 1.00 80.81 171 SER A CA 1
ATOM 1333 C C . SER A 1 171 ? -11.781 -6.712 11.186 1.00 80.81 171 SER A C 1
ATOM 1335 O O . SER A 1 171 ? -11.933 -5.934 10.234 1.00 80.81 171 SER A O 1
ATOM 1337 N N . PHE A 1 172 ? -11.827 -8.033 11.056 1.00 74.44 172 PHE A N 1
ATOM 1338 C CA . PHE A 1 172 ? -12.354 -8.660 9.851 1.00 74.44 172 PHE A CA 1
ATOM 1339 C C . PHE A 1 172 ? -13.858 -8.411 9.781 1.00 74.44 172 PHE A C 1
ATOM 1341 O O . PHE A 1 172 ? -14.535 -8.380 10.810 1.00 74.44 172 PHE A O 1
ATOM 13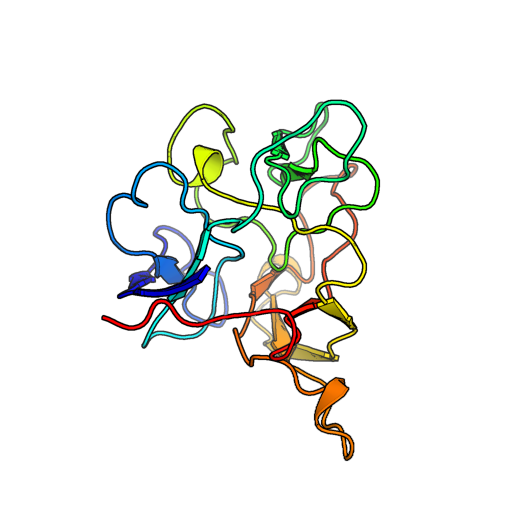48 N N . ASP A 1 173 ? -14.345 -8.135 8.574 1.00 64.62 173 ASP A N 1
ATOM 1349 C CA . ASP A 1 173 ? -15.779 -8.176 8.298 1.00 64.62 173 ASP A CA 1
ATOM 1350 C C . ASP A 1 173 ? -16.183 -9.646 8.469 1.00 64.62 173 ASP A C 1
ATOM 1352 O O . ASP A 1 173 ? -15.684 -10.500 7.736 1.00 64.62 173 ASP A O 1
ATOM 1356 N N . SER A 1 174 ? -16.940 -9.971 9.519 1.00 52.62 174 SER A N 1
ATOM 1357 C CA . SER A 1 174 ? -17.566 -11.288 9.614 1.00 52.62 174 SER A CA 1
ATOM 1358 C C . SER A 1 174 ? -18.617 -11.340 8.515 1.00 52.62 174 SER A C 1
ATOM 1360 O O . SER A 1 174 ? -19.500 -10.480 8.515 1.00 52.62 174 SER A O 1
ATOM 1362 N N . GLU A 1 175 ? -18.471 -12.278 7.581 1.00 43.84 175 GLU A N 1
ATOM 1363 C CA . GLU A 1 175 ? -19.501 -12.573 6.576 1.00 43.84 175 GLU A CA 1
ATOM 1364 C C . GLU A 1 175 ? -20.890 -12.741 7.206 1.00 43.84 175 GLU A C 1
ATOM 1366 O O . GLU A 1 175 ? -20.981 -13.355 8.298 1.00 43.84 175 GLU A O 1
#